Protein AF-A0A920ALH4-F1 (afdb_monomer_lite)

pLDDT: mean 78.63, std 17.2, range [32.0, 95.88]

Secondary structure (DSSP, 8-state):
-------TTTTT-TTS-TT----EEESSGGG--TTEEEE--B-SS-BGGGGHHHHHHTT-SEEEES-TT---SSS-EEE-S-HHHHHHHHHHHHHHHHT--

Structure (mmCIF, N/CA/C/O backbone):
data_AF-A0A920ALH4-F1
#
_entry.id   AF-A0A920ALH4-F1
#
loop_
_atom_site.group_PDB
_atom_site.id
_atom_site.type_symbol
_atom_site.label_atom_id
_atom_site.label_alt_id
_atom_site.label_comp_id
_atom_site.label_asym_id
_atom_site.label_entity_id
_atom_site.label_seq_id
_atom_site.pdbx_PDB_ins_code
_atom_site.Cartn_x
_atom_site.Cartn_y
_atom_site.Cartn_z
_atom_site.occupancy
_atom_site.B_iso_or_equiv
_atom_site.auth_seq_id
_atom_site.auth_comp_id
_atom_site.auth_asym_id
_atom_site.auth_atom_id
_atom_site.pdbx_PDB_model_num
ATOM 1 N N . MET A 1 1 ? -13.194 25.155 16.470 1.00 36.00 1 MET A N 1
ATOM 2 C CA . MET A 1 1 ? -11.992 24.573 15.829 1.00 36.00 1 MET A CA 1
ATOM 3 C C . MET A 1 1 ? -12.455 23.623 14.735 1.00 36.00 1 MET A C 1
ATOM 5 O O . MET A 1 1 ? -13.151 22.667 15.050 1.00 36.00 1 MET A O 1
ATOM 9 N N . ARG A 1 2 ? -12.168 23.906 13.457 1.00 32.16 2 ARG A N 1
ATOM 10 C CA . ARG A 1 2 ? -12.461 22.967 12.360 1.00 32.16 2 ARG A CA 1
ATOM 11 C C . ARG A 1 2 ? -11.504 21.783 12.509 1.00 32.16 2 ARG A C 1
ATOM 13 O O . ARG A 1 2 ? -10.303 21.970 12.343 1.00 32.16 2 ARG A O 1
ATOM 20 N N . LYS A 1 3 ? -12.011 20.590 12.838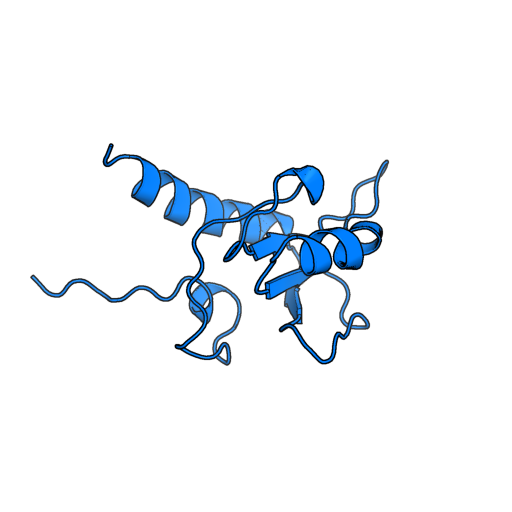 1.00 32.00 3 LYS A N 1
ATOM 21 C CA . LYS A 1 3 ? -11.274 19.359 12.532 1.00 32.00 3 LYS A CA 1
ATOM 22 C C . LYS A 1 3 ? -11.151 19.341 11.013 1.00 32.00 3 LYS A C 1
ATOM 24 O O . LYS A 1 3 ? -12.159 19.216 10.324 1.00 32.00 3 LYS A O 1
ATOM 29 N N . VAL A 1 4 ? -9.951 19.587 10.500 1.00 41.56 4 VAL A N 1
ATOM 30 C CA . VAL A 1 4 ? -9.661 19.345 9.089 1.00 41.56 4 VAL A CA 1
ATOM 31 C C . VAL A 1 4 ? -9.834 17.840 8.926 1.00 41.56 4 VAL A C 1
ATOM 33 O O . VAL A 1 4 ? -9.096 17.079 9.548 1.00 41.56 4 VAL A O 1
ATOM 36 N N . HIS A 1 5 ? -10.884 17.415 8.226 1.00 45.75 5 HIS A N 1
ATOM 37 C CA . HIS A 1 5 ? -11.051 16.015 7.861 1.00 45.75 5 HIS A CA 1
ATOM 38 C C . HIS A 1 5 ? -9.918 15.728 6.875 1.00 45.75 5 HIS A C 1
ATOM 40 O O . HIS A 1 5 ? -9.953 16.182 5.735 1.00 45.75 5 HIS A O 1
ATOM 46 N N . TYR A 1 6 ? -8.830 15.160 7.385 1.00 52.22 6 TYR A N 1
ATOM 47 C CA . TYR A 1 6 ? -7.645 14.855 6.602 1.00 52.22 6 TYR A CA 1
ATOM 48 C C . TYR A 1 6 ? -7.856 13.459 6.043 1.00 52.22 6 TYR A C 1
ATOM 50 O O . TYR A 1 6 ? -7.793 12.493 6.798 1.00 52.22 6 TYR A O 1
ATOM 58 N N . ASP A 1 7 ? -8.152 13.372 4.752 1.00 60.34 7 ASP A N 1
ATOM 59 C CA . ASP A 1 7 ? -8.165 12.097 4.051 1.00 60.34 7 ASP A CA 1
ATOM 60 C C . ASP A 1 7 ? -6.706 11.719 3.732 1.00 60.34 7 ASP A C 1
ATOM 62 O O . ASP A 1 7 ? -6.047 12.417 2.948 1.00 60.34 7 ASP A O 1
ATOM 66 N N . PRO A 1 8 ? -6.148 10.663 4.354 1.00 60.47 8 PRO A N 1
ATOM 67 C CA . PRO A 1 8 ? -4.763 10.279 4.131 1.00 60.47 8 PRO A CA 1
ATOM 68 C C . PRO A 1 8 ? -4.514 9.803 2.697 1.00 60.47 8 PRO A C 1
ATOM 70 O O . PRO A 1 8 ? -3.364 9.814 2.265 1.00 60.47 8 PRO A O 1
ATOM 73 N N . LEU A 1 9 ? -5.552 9.414 1.947 1.00 63.44 9 LEU A N 1
ATOM 74 C CA . LEU A 1 9 ? -5.422 8.996 0.554 1.00 63.44 9 LEU A CA 1
ATOM 75 C C . LEU A 1 9 ? -5.281 10.166 -0.409 1.00 63.44 9 LEU A C 1
ATOM 77 O O . LEU A 1 9 ? -4.460 10.072 -1.318 1.00 63.44 9 LEU A O 1
ATOM 81 N N . LYS A 1 10 ? -5.960 11.292 -0.162 1.00 63.59 10 LYS A N 1
ATOM 82 C CA . LYS A 1 10 ? -5.779 12.521 -0.959 1.00 63.59 10 LYS A CA 1
ATOM 83 C C . LYS A 1 10 ? -4.358 13.072 -0.916 1.00 63.59 10 LYS A C 1
ATOM 85 O O . LYS A 1 10 ? -3.933 13.772 -1.824 1.00 63.59 10 LYS A O 1
ATOM 90 N N . LEU A 1 11 ? -3.589 12.735 0.118 1.00 62.22 11 LEU A N 1
ATOM 91 C CA . LEU A 1 11 ? -2.165 13.070 0.190 1.00 62.22 11 LEU A CA 1
ATOM 92 C C . LEU A 1 11 ? -1.299 12.259 -0.775 1.00 62.22 11 LEU A C 1
ATOM 94 O O . LEU A 1 11 ? -0.155 12.645 -1.020 1.00 62.22 11 LEU A O 1
ATOM 98 N N . ILE A 1 12 ? -1.785 11.109 -1.236 1.00 65.25 12 ILE A N 1
ATOM 99 C CA . ILE A 1 12 ? -1.049 10.143 -2.057 1.00 65.25 12 ILE A CA 1
ATOM 100 C C . ILE A 1 12 ? -1.568 10.168 -3.495 1.00 65.25 12 ILE A C 1
ATOM 102 O O . ILE A 1 12 ? -0.768 10.063 -4.421 1.00 65.25 12 ILE A O 1
ATOM 106 N N . ASP A 1 13 ? -2.874 10.347 -3.669 1.00 65.25 13 ASP A N 1
ATOM 107 C CA . ASP A 1 13 ? -3.535 10.478 -4.957 1.00 65.25 13 ASP A CA 1
ATOM 108 C C . ASP A 1 13 ? -4.730 11.438 -4.831 1.00 65.25 13 ASP A C 1
ATOM 110 O O . ASP A 1 13 ? -5.708 11.142 -4.145 1.00 65.25 13 ASP A O 1
ATOM 114 N N . ASP A 1 14 ? -4.666 12.593 -5.502 1.00 62.06 14 ASP A N 1
ATOM 115 C CA . ASP A 1 14 ? -5.728 13.613 -5.491 1.00 62.06 14 ASP A CA 1
ATOM 116 C C . ASP A 1 14 ? -7.078 13.113 -6.051 1.00 62.06 14 ASP A C 1
ATOM 118 O O . ASP A 1 14 ? -8.099 13.783 -5.888 1.00 62.06 14 ASP A O 1
ATOM 122 N N . LYS A 1 15 ? -7.103 11.955 -6.728 1.00 59.78 15 LYS A N 1
ATOM 123 C CA . LYS A 1 15 ? -8.312 11.311 -7.264 1.00 59.78 15 LYS A CA 1
ATOM 124 C C . LYS A 1 15 ? -8.799 10.142 -6.412 1.00 59.78 15 LYS A C 1
ATOM 126 O O . LYS A 1 15 ? -9.758 9.478 -6.811 1.00 59.78 15 LYS A O 1
ATOM 131 N N . ALA A 1 16 ? -8.154 9.858 -5.283 1.00 61.91 16 ALA A N 1
ATOM 132 C CA . ALA A 1 16 ? -8.638 8.831 -4.381 1.00 61.91 16 ALA A CA 1
ATOM 133 C C . ALA A 1 16 ? -10.033 9.193 -3.851 1.00 61.91 16 ALA A C 1
ATOM 135 O O . ALA A 1 16 ? -10.325 10.350 -3.547 1.00 61.91 16 ALA A O 1
ATOM 136 N N . ASN A 1 17 ? -10.904 8.187 -3.799 1.00 59.44 17 ASN A N 1
ATOM 137 C CA . ASN A 1 17 ? -12.297 8.363 -3.418 1.00 59.44 17 ASN A CA 1
ATOM 138 C C . ASN A 1 17 ? -12.403 8.640 -1.907 1.00 59.44 17 ASN A C 1
ATOM 140 O O . ASN A 1 17 ? -11.808 7.899 -1.124 1.00 59.44 17 ASN A O 1
ATOM 144 N N . ASP A 1 18 ? -13.195 9.646 -1.513 1.00 58.59 18 ASP A N 1
ATOM 145 C CA . ASP A 1 18 ? -13.370 10.091 -0.113 1.00 58.59 18 ASP A CA 1
ATOM 146 C C . ASP A 1 18 ? -13.942 8.993 0.822 1.00 58.59 18 ASP A C 1
ATOM 148 O O . ASP A 1 18 ? -13.950 9.149 2.042 1.00 58.59 18 ASP A O 1
ATOM 152 N N . ASP A 1 19 ? -14.424 7.873 0.271 1.00 64.12 19 ASP A N 1
ATOM 153 C CA . ASP A 1 19 ? -15.009 6.755 1.025 1.00 64.12 19 ASP A CA 1
ATOM 154 C C . ASP A 1 19 ? -13.981 5.753 1.581 1.00 64.12 19 ASP A C 1
ATOM 156 O O . ASP A 1 19 ? -14.340 4.856 2.351 1.00 64.12 19 ASP A O 1
ATOM 160 N N . ILE A 1 20 ? -12.706 5.847 1.192 1.00 68.38 20 ILE A N 1
ATOM 161 C CA . ILE A 1 20 ? -11.703 4.879 1.645 1.00 68.38 20 ILE A CA 1
ATOM 162 C C . ILE A 1 20 ? -11.113 5.337 2.980 1.00 68.38 20 ILE A C 1
ATOM 164 O O . ILE A 1 20 ? -10.226 6.184 3.054 1.00 68.38 20 ILE A O 1
ATOM 168 N N . ASN A 1 21 ? -11.575 4.715 4.060 1.00 71.94 21 ASN A N 1
ATOM 169 C CA . ASN A 1 21 ? -11.048 4.977 5.391 1.00 71.94 21 ASN A CA 1
ATOM 170 C C . ASN A 1 21 ? -9.713 4.244 5.612 1.00 71.94 21 ASN A C 1
ATOM 172 O O . ASN A 1 21 ? -9.693 3.027 5.820 1.00 71.94 21 ASN A O 1
ATOM 176 N N . LEU A 1 22 ? -8.600 4.982 5.583 1.00 83.38 22 LEU A N 1
ATOM 177 C CA . LEU A 1 22 ? -7.286 4.442 5.930 1.00 83.38 22 LEU A CA 1
ATOM 178 C C . LEU A 1 22 ? -7.062 4.427 7.445 1.00 83.38 22 LEU A C 1
ATOM 180 O O . LEU A 1 22 ? -6.924 5.472 8.076 1.00 83.38 22 LEU A O 1
ATOM 184 N N . SER A 1 23 ? -6.925 3.229 8.009 1.00 83.94 23 SER A N 1
ATOM 185 C CA . SER A 1 23 ? -6.655 3.002 9.435 1.00 83.94 23 SER A CA 1
ATOM 186 C C . SER A 1 23 ? -5.165 2.878 9.767 1.00 83.94 23 SER A C 1
ATOM 188 O O . SER A 1 23 ? -4.773 3.030 10.923 1.00 83.94 23 SER A O 1
ATOM 190 N N . GLY A 1 24 ? -4.317 2.617 8.769 1.00 87.44 24 GLY A N 1
ATOM 191 C CA . GLY A 1 24 ? -2.889 2.396 8.977 1.00 87.44 24 GLY A CA 1
ATOM 192 C C . GLY A 1 24 ? -2.110 2.202 7.681 1.00 87.44 24 GLY A C 1
ATOM 193 O O . GLY A 1 24 ? -2.673 2.186 6.587 1.00 87.44 24 GLY A O 1
ATOM 194 N N . VAL A 1 25 ? -0.791 2.054 7.810 1.00 89.81 25 VAL A N 1
ATOM 195 C CA . VAL A 1 25 ? 0.133 1.851 6.686 1.00 89.81 25 VAL A CA 1
ATOM 196 C C . VAL A 1 25 ? 1.117 0.753 7.048 1.00 89.81 25 VAL A C 1
ATOM 198 O O . VAL A 1 25 ? 1.737 0.819 8.107 1.00 89.81 25 VAL A O 1
ATOM 201 N N . GLN A 1 26 ? 1.291 -0.224 6.161 1.00 92.12 26 GLN A N 1
ATOM 202 C CA . GLN A 1 26 ? 2.207 -1.343 6.363 1.00 92.12 26 GLN A CA 1
ATOM 203 C C . GLN A 1 26 ? 3.069 -1.589 5.128 1.00 92.12 26 GLN A C 1
ATOM 205 O O . GLN A 1 26 ? 2.613 -1.486 3.994 1.00 92.12 26 GLN A O 1
ATOM 210 N N . THR A 1 27 ? 4.322 -1.973 5.350 1.00 91.62 27 THR A N 1
ATOM 211 C CA . THR A 1 27 ? 5.240 -2.463 4.302 1.00 91.62 27 THR A CA 1
ATOM 212 C C . THR A 1 27 ? 5.408 -3.975 4.324 1.00 91.62 27 THR A C 1
ATOM 214 O O . THR A 1 27 ? 5.938 -4.559 3.385 1.00 91.62 27 THR A O 1
ATOM 217 N N . ASN A 1 28 ? 4.981 -4.617 5.411 1.00 91.12 28 ASN A N 1
ATOM 218 C CA . ASN A 1 28 ? 4.995 -6.059 5.565 1.00 91.12 28 ASN A CA 1
ATOM 219 C C . ASN A 1 28 ? 3.565 -6.564 5.390 1.00 91.12 28 ASN A C 1
ATOM 221 O O . ASN A 1 28 ? 2.714 -6.311 6.244 1.00 91.12 28 ASN A O 1
ATOM 225 N N . SER A 1 29 ? 3.313 -7.296 4.307 1.00 93.06 29 SER A N 1
ATOM 226 C CA . SER A 1 29 ? 2.002 -7.876 3.996 1.00 93.06 29 SER A CA 1
ATOM 227 C C . SER A 1 29 ? 1.482 -8.769 5.124 1.00 93.06 29 SER A C 1
ATOM 229 O O . SER A 1 29 ? 0.277 -8.901 5.312 1.00 93.06 29 SER A O 1
ATOM 231 N N . LYS A 1 30 ? 2.375 -9.324 5.957 1.00 92.44 30 LYS A N 1
ATOM 232 C CA . LYS A 1 30 ? 2.007 -10.134 7.125 1.00 92.44 30 LYS A CA 1
ATOM 233 C C . LYS A 1 30 ? 1.341 -9.362 8.254 1.00 92.44 30 LYS A C 1
ATOM 235 O O . LYS A 1 30 ? 0.647 -9.987 9.044 1.00 92.44 30 LYS A O 1
ATOM 240 N N . MET A 1 31 ? 1.538 -8.050 8.300 1.00 92.25 31 MET A N 1
ATOM 241 C CA . MET A 1 31 ? 1.005 -7.160 9.332 1.00 92.25 31 MET A CA 1
ATOM 242 C C . MET A 1 31 ? -0.204 -6.354 8.842 1.00 92.25 31 MET A C 1
ATOM 244 O O . MET A 1 31 ? -0.657 -5.462 9.552 1.00 92.25 31 MET A O 1
ATOM 248 N N . ILE A 1 32 ? -0.679 -6.608 7.616 1.00 94.25 32 ILE A N 1
ATOM 249 C CA . ILE A 1 32 ? -1.852 -5.927 7.067 1.00 94.25 32 ILE A CA 1
ATOM 250 C C . ILE A 1 32 ? -3.097 -6.319 7.853 1.00 94.25 32 ILE A C 1
ATOM 252 O O . ILE A 1 32 ? -3.368 -7.502 8.061 1.00 94.25 32 ILE A O 1
ATOM 256 N N . GLU A 1 33 ? -3.866 -5.297 8.208 1.00 92.19 33 GLU A N 1
ATOM 257 C CA . GLU A 1 33 ? -5.220 -5.392 8.730 1.00 92.19 33 GLU A CA 1
ATOM 258 C C . GLU A 1 33 ? -6.200 -4.665 7.798 1.00 92.19 33 GLU A C 1
ATOM 260 O O . GLU A 1 33 ? -5.811 -3.839 6.963 1.00 92.19 33 GLU A O 1
ATOM 265 N N . ASN A 1 34 ? -7.495 -4.946 7.967 1.00 91.19 34 ASN A N 1
ATOM 266 C CA . ASN A 1 34 ? -8.556 -4.267 7.229 1.00 91.19 34 ASN A CA 1
ATOM 267 C C . ASN A 1 34 ? -8.437 -2.738 7.356 1.00 91.19 34 ASN A C 1
ATOM 269 O O . ASN A 1 34 ? -8.363 -2.185 8.457 1.00 91.19 34 ASN A O 1
ATOM 273 N N . GLY A 1 35 ? -8.456 -2.051 6.212 1.00 88.19 35 GLY A N 1
ATOM 274 C CA . GLY A 1 35 ? -8.335 -0.591 6.155 1.00 88.19 35 GLY A CA 1
ATOM 275 C C . GLY A 1 35 ? -6.896 -0.083 6.064 1.00 88.19 35 GLY A C 1
ATOM 276 O O . GLY A 1 35 ? -6.682 1.126 6.050 1.00 88.19 35 GLY A O 1
ATOM 277 N N . ASN A 1 36 ? -5.888 -0.956 5.995 1.00 91.75 36 ASN A N 1
ATOM 278 C CA . ASN A 1 36 ? -4.507 -0.515 5.817 1.00 91.75 36 ASN A CA 1
ATOM 279 C C . ASN A 1 36 ? -4.165 -0.192 4.352 1.00 91.75 36 ASN A C 1
ATOM 281 O O . ASN A 1 36 ? -4.657 -0.815 3.410 1.00 91.75 36 ASN A O 1
ATOM 285 N N . LEU A 1 37 ? -3.233 0.744 4.175 1.00 91.62 37 LEU A N 1
ATOM 286 C CA . LEU A 1 37 ? -2.465 0.921 2.946 1.00 91.62 37 LEU A CA 1
ATOM 287 C C . LEU A 1 37 ? -1.281 -0.044 2.966 1.00 91.62 37 LEU A C 1
ATOM 289 O O . LEU A 1 37 ? -0.477 -0.012 3.902 1.00 91.62 37 LEU A O 1
ATOM 293 N N . PHE A 1 38 ? -1.112 -0.832 1.909 1.00 93.88 38 PHE A N 1
ATOM 294 C CA . PHE A 1 38 ? 0.132 -1.567 1.704 1.00 93.88 38 PHE A CA 1
ATOM 295 C C . PHE A 1 38 ? 1.103 -0.752 0.851 1.00 93.88 38 PHE A C 1
ATOM 297 O O . PHE A 1 38 ? 0.749 -0.298 -0.235 1.00 93.88 38 PHE A O 1
ATOM 304 N N . VAL A 1 39 ? 2.339 -0.578 1.316 1.00 93.06 39 VAL A N 1
ATOM 305 C CA . VAL A 1 39 ? 3.404 0.086 0.554 1.00 93.06 39 VAL A CA 1
ATOM 306 C C . VAL A 1 39 ? 4.380 -0.964 0.038 1.00 93.06 39 VAL A C 1
ATOM 308 O O . VAL A 1 39 ? 5.229 -1.459 0.782 1.00 93.06 39 VAL A O 1
ATOM 311 N N . ALA A 1 40 ? 4.278 -1.265 -1.254 1.00 92.88 40 ALA A N 1
ATOM 312 C CA . ALA A 1 40 ? 5.199 -2.135 -1.965 1.00 92.88 40 ALA A CA 1
ATOM 313 C C . ALA A 1 40 ? 6.536 -1.403 -2.163 1.00 92.88 40 ALA A C 1
ATOM 315 O O . ALA A 1 40 ? 6.680 -0.533 -3.025 1.00 92.88 40 ALA A O 1
ATOM 316 N N . ILE A 1 41 ? 7.513 -1.720 -1.310 1.00 88.38 41 ILE A N 1
ATOM 317 C CA . ILE A 1 41 ? 8.882 -1.207 -1.416 1.00 88.38 41 ILE A CA 1
ATOM 318 C C . ILE A 1 41 ? 9.763 -2.285 -2.027 1.00 88.38 41 ILE A C 1
ATOM 320 O O . ILE A 1 41 ? 9.935 -3.356 -1.448 1.00 88.38 41 ILE A O 1
ATOM 324 N N . ASN A 1 42 ? 10.399 -1.956 -3.146 1.00 83.31 42 ASN A N 1
ATOM 325 C CA . ASN A 1 42 ? 11.353 -2.847 -3.789 1.00 83.31 42 ASN A CA 1
ATOM 326 C C . ASN A 1 42 ? 12.729 -2.620 -3.155 1.00 83.31 42 ASN A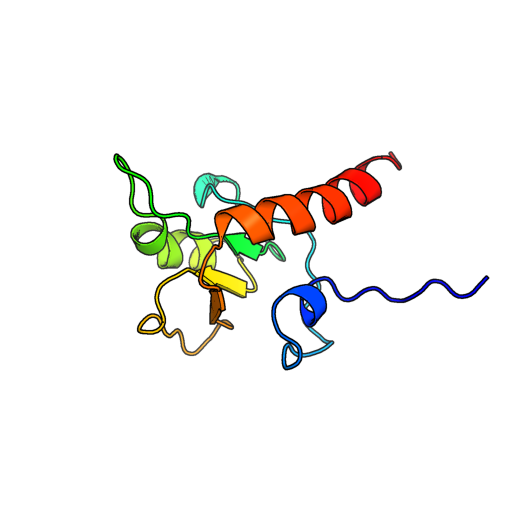 C 1
ATOM 328 O O . ASN A 1 42 ? 13.227 -1.491 -3.093 1.00 83.31 42 ASN A O 1
ATOM 332 N N . GLY A 1 43 ? 13.324 -3.682 -2.620 1.00 72.81 43 GLY A N 1
ATOM 333 C CA . GLY A 1 43 ? 14.670 -3.676 -2.057 1.00 72.81 43 GLY A CA 1
ATOM 334 C C . GLY A 1 43 ? 15.532 -4.771 -2.675 1.00 72.81 43 GLY A C 1
ATOM 335 O O . GLY A 1 43 ? 15.040 -5.627 -3.398 1.00 72.81 43 GLY A O 1
ATOM 336 N N . ASN A 1 44 ? 16.827 -4.771 -2.356 1.00 69.44 44 ASN A N 1
ATOM 337 C CA . ASN A 1 44 ? 17.779 -5.722 -2.942 1.00 69.44 44 ASN A CA 1
ATOM 338 C C . ASN A 1 44 ? 17.448 -7.197 -2.667 1.00 69.44 44 ASN A C 1
ATOM 340 O O . ASN A 1 44 ? 17.788 -8.044 -3.482 1.00 69.44 44 ASN A O 1
ATOM 344 N N . ASN A 1 45 ? 16.824 -7.498 -1.524 1.00 72.50 45 ASN A N 1
ATOM 345 C CA . ASN A 1 45 ? 16.560 -8.877 -1.105 1.00 72.50 45 ASN A CA 1
ATOM 346 C C . ASN A 1 45 ? 15.112 -9.314 -1.348 1.00 72.50 45 ASN A C 1
ATOM 348 O O . ASN A 1 45 ? 14.882 -10.493 -1.579 1.00 72.50 45 ASN A O 1
ATOM 352 N N . HIS A 1 46 ? 14.147 -8.392 -1.285 1.00 76.50 46 HIS A N 1
ATOM 353 C CA . HIS A 1 46 ? 12.724 -8.687 -1.452 1.00 76.50 46 HIS A CA 1
ATOM 354 C C . HIS A 1 46 ? 12.066 -7.618 -2.325 1.00 76.50 46 HIS A C 1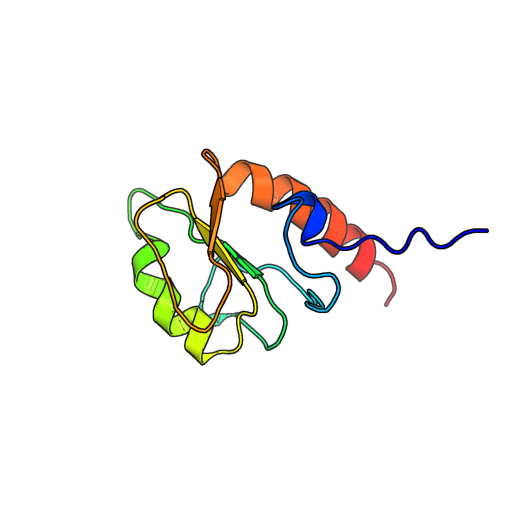
ATOM 356 O O . HIS A 1 46 ? 12.261 -6.417 -2.105 1.00 76.50 46 HIS A O 1
ATOM 362 N N . ASN A 1 47 ? 11.255 -8.068 -3.278 1.00 85.50 47 ASN A N 1
ATOM 363 C CA . ASN A 1 47 ? 10.412 -7.216 -4.096 1.00 85.50 47 ASN A CA 1
ATOM 364 C C . ASN A 1 47 ? 9.042 -7.073 -3.417 1.00 85.50 47 ASN A C 1
ATOM 366 O O . ASN A 1 47 ? 8.330 -8.057 -3.237 1.00 85.50 47 ASN A O 1
ATOM 370 N N . GLY A 1 48 ? 8.683 -5.861 -2.985 1.00 85.00 48 GLY A N 1
ATOM 371 C CA . GLY A 1 48 ? 7.418 -5.613 -2.287 1.00 85.00 48 GLY A CA 1
ATOM 372 C C . GLY A 1 48 ? 6.193 -5.901 -3.157 1.00 85.00 48 GLY A C 1
ATOM 373 O O . GLY A 1 48 ? 5.124 -6.208 -2.634 1.00 85.00 48 GLY A O 1
ATOM 374 N N . GLU A 1 49 ? 6.360 -5.839 -4.478 1.00 91.12 49 GLU A N 1
ATOM 375 C CA . GLU A 1 49 ? 5.312 -6.115 -5.461 1.00 91.12 49 GLU A CA 1
ATOM 376 C C . GLU A 1 49 ? 4.836 -7.570 -5.431 1.00 91.12 49 GLU A C 1
ATOM 378 O O . GLU A 1 49 ? 3.645 -7.823 -5.616 1.00 91.12 49 GLU A O 1
ATOM 383 N N . ASP A 1 50 ? 5.725 -8.508 -5.092 1.00 93.12 50 ASP A N 1
ATOM 384 C CA . ASP A 1 50 ? 5.411 -9.940 -5.008 1.00 93.12 50 ASP A CA 1
ATOM 385 C C . ASP A 1 50 ? 4.379 -10.239 -3.903 1.00 93.12 50 ASP A C 1
ATOM 387 O O . ASP A 1 50 ? 3.698 -11.263 -3.925 1.00 93.12 50 ASP A O 1
ATOM 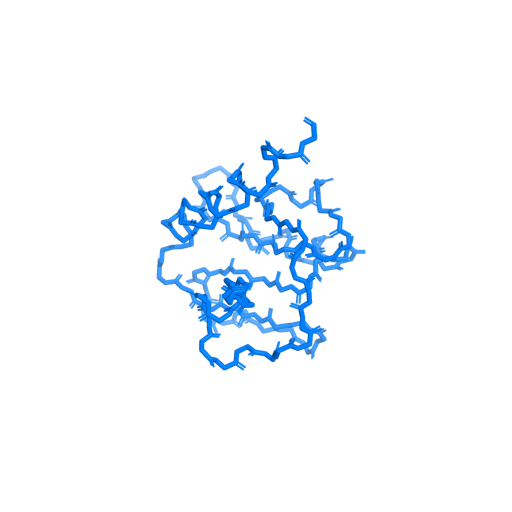391 N N . TYR A 1 51 ? 4.234 -9.329 -2.935 1.00 94.31 51 TYR A N 1
ATOM 392 C CA . TYR A 1 51 ? 3.356 -9.481 -1.775 1.00 94.31 51 TYR A CA 1
ATOM 393 C C . TYR A 1 51 ? 2.039 -8.711 -1.893 1.00 94.31 51 TYR A C 1
ATOM 395 O O . TYR A 1 51 ? 1.246 -8.707 -0.949 1.00 94.31 51 TYR A O 1
ATOM 403 N N . ILE A 1 52 ? 1.783 -8.066 -3.034 1.00 93.88 52 ILE A N 1
ATOM 404 C CA . ILE A 1 52 ? 0.560 -7.281 -3.238 1.00 93.88 52 ILE A CA 1
ATOM 405 C C . ILE A 1 52 ? -0.677 -8.163 -3.088 1.00 93.88 52 ILE A C 1
ATOM 407 O O . ILE A 1 52 ? -1.598 -7.789 -2.372 1.00 93.88 52 ILE A O 1
ATOM 411 N N . ASP A 1 53 ? -0.689 -9.350 -3.694 1.00 94.38 53 ASP A N 1
ATOM 412 C CA . ASP A 1 53 ? -1.832 -10.261 -3.586 1.00 94.38 53 ASP A CA 1
ATOM 413 C C . ASP A 1 53 ? -2.074 -10.741 -2.149 1.00 94.38 53 ASP A C 1
ATOM 415 O O . ASP A 1 53 ? -3.221 -10.821 -1.706 1.00 94.38 53 ASP A O 1
ATOM 419 N N . GLU A 1 54 ? -1.003 -10.975 -1.382 1.00 95.88 54 GLU A N 1
ATOM 420 C CA . GLU A 1 54 ? -1.115 -11.311 0.041 1.00 95.88 54 GLU A CA 1
ATOM 421 C C . GLU A 1 54 ? -1.722 -10.147 0.842 1.00 95.88 54 GLU A C 1
ATOM 423 O O . GLU A 1 54 ? -2.598 -10.360 1.680 1.00 95.88 54 GLU A O 1
ATOM 428 N N . ALA A 1 55 ? -1.279 -8.916 0.577 1.00 94.94 55 ALA A N 1
ATOM 429 C CA . ALA A 1 55 ? -1.792 -7.725 1.243 1.00 94.94 55 ALA A CA 1
ATOM 430 C C . ALA A 1 55 ? -3.273 -7.474 0.918 1.00 94.94 55 ALA A C 1
ATOM 432 O O . ALA A 1 55 ? -4.064 -7.208 1.823 1.00 94.94 55 ALA A O 1
ATOM 433 N N . VAL A 1 56 ? -3.670 -7.615 -0.350 1.00 94.00 56 VAL A N 1
ATOM 434 C CA . VAL A 1 56 ? -5.076 -7.502 -0.771 1.00 94.00 56 VAL A CA 1
ATOM 435 C C . VAL A 1 56 ? -5.934 -8.546 -0.060 1.00 94.00 56 VAL A C 1
ATOM 437 O O . VAL A 1 56 ? -6.959 -8.199 0.522 1.00 94.00 56 VAL A O 1
ATOM 440 N N . GLY A 1 57 ? -5.492 -9.808 -0.028 1.00 94.31 57 GLY A N 1
ATOM 441 C CA . GLY A 1 57 ? -6.224 -10.888 0.640 1.00 94.31 57 GLY A CA 1
ATOM 442 C C . GLY A 1 57 ? -6.409 -10.690 2.150 1.00 94.31 57 GLY A C 1
ATOM 443 O O . GLY A 1 57 ? -7.325 -11.266 2.733 1.00 94.31 57 GLY A O 1
ATOM 444 N N . LYS A 1 58 ? -5.572 -9.863 2.784 1.00 94.81 58 LYS A N 1
ATOM 445 C CA . LYS A 1 58 ? -5.644 -9.531 4.217 1.00 94.81 58 LYS A CA 1
ATOM 446 C C . LYS A 1 58 ? -6.434 -8.263 4.531 1.00 94.81 58 LYS A C 1
ATOM 448 O O . LYS A 1 58 ? -6.593 -7.940 5.705 1.00 94.81 58 LYS A O 1
ATOM 453 N N . GLY A 1 59 ? -6.936 -7.566 3.512 1.00 91.44 59 GLY A N 1
ATOM 454 C CA . GLY A 1 59 ? -7.776 -6.388 3.709 1.00 91.44 59 GLY A CA 1
ATOM 455 C C . GLY A 1 59 ? -7.085 -5.050 3.492 1.00 91.44 59 GLY A C 1
ATOM 456 O O . GLY A 1 59 ? -7.579 -4.026 3.975 1.00 91.44 59 GLY A O 1
ATOM 457 N N . ALA A 1 60 ? -5.964 -5.029 2.763 1.00 93.19 60 ALA A N 1
ATOM 458 C CA . ALA A 1 60 ? -5.466 -3.769 2.233 1.00 93.19 60 ALA A CA 1
ATOM 459 C C . ALA A 1 60 ? -6.577 -3.097 1.409 1.00 93.19 60 ALA A C 1
ATOM 461 O O . ALA A 1 60 ? -7.248 -3.751 0.613 1.00 93.19 60 ALA A O 1
ATOM 462 N N . VAL A 1 61 ? -6.766 -1.792 1.600 1.00 92.50 61 VAL A N 1
ATOM 463 C CA . VAL A 1 61 ? -7.776 -0.997 0.870 1.00 92.50 61 VAL A CA 1
ATOM 464 C C . VAL A 1 61 ? -7.169 -0.152 -0.243 1.00 92.50 61 VAL A C 1
ATOM 466 O O . VAL A 1 61 ? -7.884 0.361 -1.096 1.00 92.50 61 VAL A O 1
ATOM 469 N N . ALA A 1 62 ? -5.844 -0.029 -0.252 1.00 91.31 62 ALA A N 1
ATOM 470 C CA . ALA A 1 62 ? -5.072 0.567 -1.327 1.00 91.31 62 ALA A CA 1
ATOM 471 C C . ALA A 1 62 ? -3.657 -0.021 -1.346 1.00 91.31 62 ALA A C 1
ATOM 473 O O . ALA A 1 62 ? -3.150 -0.494 -0.320 1.00 91.31 62 ALA A O 1
ATOM 474 N N . ILE A 1 63 ? -3.004 0.059 -2.503 1.00 92.69 63 ILE A N 1
ATOM 475 C CA . ILE A 1 63 ? -1.599 -0.315 -2.686 1.00 92.69 63 ILE A CA 1
ATOM 476 C C . ILE A 1 63 ? -0.823 0.901 -3.179 1.00 92.69 63 ILE A C 1
ATOM 478 O O . ILE A 1 63 ? -1.250 1.558 -4.122 1.00 92.69 63 ILE A O 1
ATOM 482 N N . LEU A 1 64 ? 0.341 1.173 -2.597 1.00 92.12 64 LEU A N 1
ATOM 483 C CA . LEU A 1 64 ? 1.297 2.159 -3.089 1.00 92.12 64 LEU A CA 1
ATOM 484 C C . LEU A 1 64 ? 2.520 1.444 -3.666 1.00 92.12 64 LEU A C 1
ATOM 486 O O . LEU A 1 64 ? 3.172 0.683 -2.955 1.00 92.12 64 LEU A O 1
ATOM 490 N N . THR A 1 65 ? 2.857 1.707 -4.927 1.00 92.56 65 THR A N 1
ATOM 491 C CA . THR A 1 65 ? 3.972 1.051 -5.629 1.00 92.56 65 THR A CA 1
ATOM 492 C C . THR A 1 65 ? 4.740 2.015 -6.539 1.00 92.56 65 THR A C 1
ATOM 494 O O . THR A 1 65 ? 4.225 3.050 -6.962 1.00 92.56 65 THR A O 1
ATOM 497 N N . SER A 1 66 ? 5.992 1.672 -6.851 1.00 91.25 66 SER A N 1
ATOM 498 C CA . SER A 1 66 ? 6.818 2.333 -7.872 1.00 91.25 66 SER A CA 1
ATOM 499 C C . SER A 1 66 ? 6.678 1.724 -9.265 1.00 91.25 66 SER A C 1
ATOM 501 O O . SER A 1 66 ? 7.404 2.125 -10.172 1.00 91.25 66 SER A O 1
ATOM 503 N N . ASN A 1 67 ? 5.765 0.776 -9.463 1.00 89.69 67 ASN A N 1
ATOM 504 C CA . ASN A 1 67 ? 5.540 0.139 -10.754 1.00 89.69 67 ASN A CA 1
ATOM 505 C C . ASN A 1 67 ? 4.180 0.540 -11.341 1.00 89.69 67 ASN A C 1
ATOM 507 O O . ASN A 1 67 ? 3.126 0.246 -10.781 1.00 89.69 67 ASN A O 1
ATOM 511 N N . LYS A 1 68 ? 4.213 1.230 -12.489 1.00 87.19 68 LYS A N 1
ATOM 512 C CA . LYS A 1 68 ? 3.017 1.722 -13.201 1.00 87.19 68 LYS A CA 1
ATOM 513 C C . LYS A 1 68 ? 2.218 0.617 -13.889 1.00 87.19 68 LYS A C 1
ATOM 515 O O . LYS A 1 68 ? 1.087 0.861 -14.304 1.00 87.19 68 LYS A O 1
ATOM 520 N N . GLU A 1 69 ? 2.817 -0.553 -14.081 1.00 89.00 69 GLU A N 1
ATOM 521 C CA . GLU A 1 69 ? 2.205 -1.662 -14.813 1.00 89.00 69 GLU A CA 1
ATOM 522 C C . GLU A 1 69 ? 1.275 -2.488 -13.922 1.00 89.00 69 GLU A C 1
ATOM 524 O O . GLU A 1 69 ? 0.388 -3.180 -14.423 1.00 89.00 69 GLU A O 1
ATOM 529 N N . ILE A 1 70 ? 1.419 -2.366 -12.600 1.00 87.31 70 ILE A N 1
ATOM 530 C CA . ILE A 1 70 ? 0.565 -3.060 -11.645 1.00 87.31 70 ILE A CA 1
ATOM 531 C C . ILE A 1 70 ? -0.829 -2.447 -11.657 1.00 87.31 70 ILE A C 1
ATOM 533 O O . ILE A 1 70 ? -1.022 -1.259 -11.399 1.00 87.31 70 ILE A O 1
ATOM 537 N N . LYS A 1 71 ? -1.818 -3.297 -11.924 1.00 87.44 71 LYS A N 1
ATOM 538 C CA . LYS A 1 71 ? -3.239 -2.966 -11.873 1.00 87.44 71 LYS A CA 1
ATOM 539 C C . LYS A 1 71 ? -3.990 -4.098 -11.186 1.00 87.44 71 LYS A C 1
ATOM 541 O O . LYS A 1 71 ? -3.669 -5.270 -11.379 1.00 87.44 71 LYS A O 1
ATOM 546 N N . LYS A 1 72 ? -4.997 -3.742 -10.395 1.00 85.62 72 LYS A N 1
ATOM 547 C CA . LYS A 1 72 ? -5.943 -4.674 -9.778 1.00 85.62 72 LYS A CA 1
ATOM 548 C C . LYS A 1 72 ? -7.345 -4.104 -9.955 1.00 85.62 72 LYS A C 1
ATOM 550 O O . LYS A 1 72 ? -7.533 -2.901 -9.828 1.00 85.62 72 LYS A O 1
ATOM 555 N N . GLU A 1 73 ? -8.311 -4.959 -10.272 1.00 80.19 73 GLU A N 1
ATOM 556 C CA . GLU A 1 73 ? -9.679 -4.512 -10.573 1.00 80.19 73 GLU A CA 1
ATOM 557 C C . GLU A 1 73 ? -10.448 -4.069 -9.321 1.00 80.19 73 GLU A C 1
ATOM 559 O O . GLU A 1 73 ? -11.274 -3.167 -9.394 1.00 80.19 73 GLU A O 1
ATOM 564 N N . ASN A 1 74 ? -10.135 -4.659 -8.163 1.00 83.81 74 ASN A N 1
ATOM 565 C CA . ASN A 1 74 ? -10.942 -4.516 -6.944 1.00 83.81 74 ASN A CA 1
ATOM 566 C C . ASN A 1 74 ? -10.323 -3.603 -5.880 1.00 83.81 74 ASN A C 1
ATOM 568 O O . ASN A 1 74 ? -10.884 -3.458 -4.798 1.00 83.81 74 ASN A O 1
ATOM 572 N N . ILE A 1 75 ? -9.150 -3.030 -6.146 1.00 87.31 75 ILE A N 1
ATOM 573 C CA . ILE A 1 75 ? -8.436 -2.198 -5.180 1.00 87.31 75 ILE A CA 1
ATOM 574 C C . ILE A 1 75 ? -7.632 -1.119 -5.913 1.00 87.31 75 ILE A C 1
ATOM 576 O O . ILE A 1 75 ? -6.979 -1.421 -6.916 1.00 87.31 75 ILE A O 1
ATOM 580 N N . PRO A 1 76 ? -7.650 0.138 -5.440 1.00 89.06 76 PRO A N 1
ATOM 581 C CA . PRO A 1 76 ? -6.844 1.193 -6.029 1.00 89.06 76 PRO A CA 1
ATOM 582 C C . PRO A 1 76 ? -5.348 0.895 -5.897 1.00 89.06 76 PRO A C 1
ATOM 584 O O . PRO A 1 76 ? -4.836 0.578 -4.819 1.00 89.06 76 PRO A O 1
ATOM 587 N N . ILE A 1 77 ? -4.648 1.049 -7.020 1.00 89.81 77 ILE A N 1
ATOM 588 C CA . ILE A 1 77 ? -3.190 1.017 -7.098 1.00 89.81 77 ILE A CA 1
ATOM 589 C C . ILE A 1 77 ? -2.704 2.442 -7.337 1.00 89.81 77 ILE A C 1
ATOM 591 O O . ILE A 1 77 ? -3.042 3.062 -8.344 1.00 89.81 77 ILE A O 1
ATOM 595 N N . ILE A 1 78 ? -1.897 2.946 -6.413 1.00 89.62 78 ILE A N 1
ATOM 596 C CA . ILE A 1 78 ? -1.338 4.288 -6.439 1.00 89.62 78 ILE A CA 1
ATOM 597 C C . ILE A 1 78 ? 0.123 4.182 -6.846 1.00 89.62 78 ILE A C 1
ATOM 599 O O . ILE A 1 78 ? 0.922 3.487 -6.212 1.00 89.62 78 ILE A O 1
ATOM 603 N N . PHE A 1 79 ? 0.480 4.887 -7.912 1.00 89.31 79 PHE A N 1
ATOM 604 C CA . PHE A 1 79 ? 1.856 4.957 -8.370 1.00 89.31 79 PHE A CA 1
ATOM 605 C C . PHE A 1 79 ? 2.579 6.147 -7.736 1.00 89.31 79 PHE A C 1
ATOM 607 O O . PHE A 1 79 ? 2.122 7.285 -7.826 1.00 89.31 79 PHE A O 1
ATOM 614 N N . HIS A 1 80 ? 3.773 5.908 -7.199 1.00 89.19 80 HIS A N 1
ATOM 615 C CA . HIS A 1 80 ? 4.693 6.974 -6.820 1.00 89.19 80 HIS A CA 1
ATOM 616 C C . HIS A 1 80 ? 6.130 6.591 -7.163 1.00 89.19 80 HIS A C 1
ATOM 618 O O . HIS A 1 80 ? 6.567 5.480 -6.879 1.00 89.19 80 HIS A O 1
ATOM 624 N N . GLN A 1 81 ? 6.903 7.529 -7.717 1.00 87.00 81 GLN A N 1
ATOM 625 C CA . GLN A 1 81 ? 8.299 7.269 -8.107 1.00 87.00 81 GLN A CA 1
ATOM 626 C C . GLN A 1 81 ? 9.176 6.839 -6.923 1.00 87.00 81 GLN A C 1
ATOM 628 O O . GLN A 1 81 ? 10.154 6.122 -7.103 1.00 87.00 81 GLN A O 1
ATOM 633 N N . ASN A 1 82 ? 8.823 7.272 -5.710 1.00 87.38 82 ASN A N 1
ATOM 634 C CA . ASN A 1 82 ? 9.548 6.926 -4.494 1.00 87.38 82 ASN A CA 1
ATOM 635 C C . ASN A 1 82 ? 8.586 6.524 -3.354 1.00 87.38 82 ASN A C 1
ATOM 637 O O . ASN A 1 82 ? 8.240 7.365 -2.517 1.00 87.38 82 ASN A O 1
ATOM 641 N N . PRO A 1 83 ? 8.115 5.263 -3.308 1.00 86.94 83 PRO A N 1
ATOM 642 C CA . PRO A 1 83 ? 7.173 4.781 -2.292 1.00 86.94 83 PRO A CA 1
ATOM 643 C C . PRO A 1 83 ? 7.733 4.893 -0.871 1.00 86.94 83 PRO A C 1
ATOM 645 O O . PRO A 1 83 ? 7.000 5.170 0.074 1.00 86.94 83 PRO A O 1
ATOM 648 N N . ARG A 1 84 ? 9.057 4.756 -0.717 1.00 86.38 84 ARG A N 1
ATOM 649 C CA . ARG A 1 84 ? 9.754 4.881 0.571 1.00 86.38 84 ARG A CA 1
ATOM 650 C C . ARG A 1 84 ? 9.665 6.294 1.147 1.00 86.38 84 ARG A C 1
ATOM 652 O O . ARG A 1 84 ? 9.451 6.451 2.347 1.00 86.38 84 ARG A O 1
ATOM 659 N N . GLN A 1 85 ? 9.822 7.318 0.308 1.00 87.00 85 GLN A N 1
ATOM 660 C CA . GLN A 1 85 ? 9.655 8.707 0.742 1.00 87.00 85 GLN A CA 1
ATOM 661 C C . GLN A 1 85 ? 8.222 8.948 1.213 1.00 87.00 85 GLN A C 1
ATOM 663 O O . GLN A 1 85 ? 8.008 9.518 2.282 1.00 87.00 85 GLN A O 1
ATOM 668 N N . LYS A 1 86 ? 7.248 8.444 0.453 1.00 86.38 86 LYS A N 1
ATOM 669 C CA . LYS A 1 86 ? 5.840 8.632 0.778 1.00 86.38 86 LYS A CA 1
ATOM 670 C C . LYS A 1 86 ? 5.428 7.902 2.049 1.00 86.38 86 LYS A C 1
ATOM 672 O O . LYS A 1 86 ? 4.727 8.476 2.874 1.00 86.38 86 LYS A O 1
ATOM 677 N N . LEU A 1 87 ? 5.952 6.698 2.270 1.00 85.75 87 LEU A N 1
ATOM 678 C CA . LEU A 1 87 ? 5.836 6.019 3.555 1.00 85.75 87 LEU A CA 1
ATOM 679 C C . LEU A 1 87 ? 6.332 6.911 4.696 1.00 85.75 87 LEU A C 1
ATOM 681 O O . LEU A 1 87 ? 5.640 7.032 5.695 1.00 85.75 87 LEU A O 1
ATOM 685 N N . SER A 1 88 ? 7.485 7.572 4.555 1.00 85.50 88 SER A N 1
ATOM 686 C CA . SER A 1 88 ? 7.996 8.455 5.612 1.00 85.50 88 SER A CA 1
ATOM 687 C C . SER A 1 88 ? 7.062 9.632 5.915 1.00 85.50 88 SER A C 1
ATOM 689 O O . SER A 1 88 ? 6.974 10.041 7.074 1.00 85.50 88 SER A O 1
ATOM 691 N N . GLU A 1 89 ? 6.386 10.187 4.910 1.00 84.62 89 GLU A N 1
ATOM 692 C CA . GLU A 1 89 ? 5.375 11.235 5.094 1.00 84.62 89 GLU A CA 1
ATOM 693 C C . GLU A 1 89 ?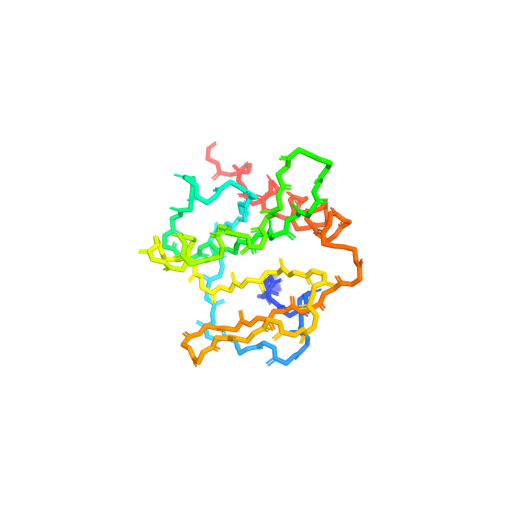 4.134 10.688 5.803 1.00 84.62 89 GLU A C 1
ATOM 695 O O . GLU A 1 89 ? 3.684 11.259 6.796 1.00 84.62 89 GLU A O 1
ATOM 700 N N . LEU A 1 90 ? 3.629 9.543 5.344 1.00 82.50 90 LEU A N 1
ATOM 701 C CA . LEU A 1 90 ? 2.446 8.902 5.907 1.00 82.50 90 LEU A CA 1
ATOM 702 C C . LEU A 1 90 ? 2.682 8.435 7.342 1.00 82.50 90 LEU A C 1
ATOM 704 O O . LEU A 1 90 ? 1.870 8.715 8.216 1.00 82.50 90 LEU A O 1
ATOM 708 N N . SER A 1 91 ? 3.820 7.804 7.632 1.00 80.25 91 SER A N 1
ATOM 709 C CA . SER A 1 91 ? 4.169 7.365 8.984 1.00 80.25 91 SER A CA 1
ATOM 710 C C . SER A 1 91 ? 4.180 8.521 9.977 1.00 80.25 91 SER A C 1
ATOM 712 O O . SER A 1 91 ? 3.779 8.319 11.115 1.00 80.25 91 SER A O 1
ATOM 714 N N . LYS A 1 92 ? 4.575 9.739 9.577 1.00 79.19 92 LYS A N 1
ATOM 715 C CA . LYS A 1 92 ? 4.472 10.912 10.463 1.00 79.19 92 LYS A CA 1
ATOM 716 C C . LYS A 1 92 ? 3.019 11.210 10.815 1.00 79.19 92 LYS A C 1
ATOM 718 O O . LYS A 1 92 ? 2.727 11.476 11.974 1.00 79.19 92 LYS A O 1
ATOM 723 N N . LEU A 1 93 ? 2.118 11.139 9.841 1.00 71.75 93 LEU A N 1
ATOM 724 C CA . LEU A 1 93 ? 0.695 11.402 10.046 1.00 71.75 93 LEU A CA 1
ATOM 725 C C . LEU A 1 93 ? 0.056 10.332 10.937 1.00 71.75 93 LEU A C 1
ATOM 727 O O . LEU A 1 93 ? -0.550 10.679 11.947 1.00 71.75 93 LEU A O 1
ATOM 731 N N . PHE A 1 94 ? 0.271 9.049 10.636 1.00 72.75 94 PHE A N 1
ATOM 732 C CA . PHE A 1 94 ? -0.284 7.942 11.423 1.00 72.75 94 PHE A CA 1
ATOM 733 C C . PHE A 1 94 ? 0.335 7.845 12.825 1.00 72.75 94 PHE A C 1
ATOM 735 O O . PHE A 1 94 ? -0.388 7.666 13.800 1.00 72.75 94 PHE A O 1
ATOM 742 N N . PHE A 1 95 ? 1.645 8.066 12.978 1.00 66.38 95 PHE A N 1
ATOM 743 C CA . PHE A 1 95 ? 2.289 8.076 14.297 1.00 66.38 95 PHE A CA 1
ATOM 744 C C . PHE A 1 95 ? 1.811 9.239 15.178 1.00 66.38 95 PHE A C 1
ATOM 746 O O . PHE A 1 95 ? 1.672 9.080 16.391 1.00 66.38 95 PHE A O 1
ATOM 753 N N . LEU A 1 96 ? 1.526 10.407 14.588 1.00 55.44 96 LEU A N 1
ATOM 754 C CA . LEU A 1 96 ? 0.920 11.526 15.315 1.00 55.44 96 LEU A CA 1
ATOM 755 C C . LEU A 1 96 ? -0.528 11.226 15.739 1.00 55.44 96 LEU A C 1
ATOM 757 O O . LEU A 1 96 ? -0.958 11.731 16.774 1.00 55.44 96 LEU A O 1
ATOM 761 N N . GLN A 1 97 ? -1.259 10.390 14.992 1.00 50.81 97 GLN A N 1
ATOM 762 C CA . GLN A 1 97 ? -2.609 9.947 15.364 1.00 50.81 97 GLN A CA 1
ATOM 763 C C . GLN A 1 97 ? -2.604 8.869 16.465 1.00 50.81 97 GLN A C 1
ATOM 765 O O . GLN A 1 97 ? -3.454 8.912 17.349 1.00 50.81 97 GLN A O 1
ATOM 770 N N . THR A 1 98 ? -1.614 7.967 16.486 1.00 47.53 98 THR A N 1
ATOM 771 C CA . THR A 1 98 ? -1.459 6.909 17.512 1.00 47.53 98 THR A CA 1
ATOM 772 C C . THR A 1 98 ? -1.014 7.429 18.890 1.00 47.53 98 THR A C 1
ATOM 774 O O . THR A 1 98 ? -1.094 6.700 19.872 1.00 47.53 98 THR A O 1
ATOM 777 N N . ARG A 1 99 ? -0.598 8.697 19.029 1.00 39.56 99 ARG A N 1
ATOM 778 C CA . ARG A 1 99 ? -0.228 9.293 20.334 1.00 39.56 99 ARG A CA 1
ATOM 779 C C . ARG A 1 99 ? -1.410 9.712 21.231 1.00 39.56 99 ARG A C 1
ATOM 781 O O . ARG A 1 99 ? -1.190 10.419 22.210 1.00 39.56 99 ARG A O 1
ATOM 788 N N . GLN A 1 100 ? -2.639 9.294 20.932 1.00 36.88 100 GLN A N 1
ATOM 789 C CA . GLN A 1 100 ? -3.797 9.485 21.816 1.00 36.88 100 GLN A CA 1
ATOM 790 C C . GLN A 1 100 ? -4.412 8.147 22.231 1.00 36.88 100 GLN A C 1
ATOM 792 O O . GLN A 1 100 ? -5.555 7.848 21.889 1.00 36.88 100 GLN A O 1
ATOM 797 N N . ILE A 1 101 ? -3.637 7.354 22.970 1.00 33.44 101 ILE A N 1
ATOM 798 C CA . ILE A 1 101 ? -4.150 6.274 23.820 1.00 33.44 101 ILE A CA 1
ATOM 799 C C . ILE A 1 101 ? -3.378 6.276 25.132 1.00 33.44 101 ILE A C 1
ATOM 801 O O . ILE A 1 101 ? -2.139 6.451 25.068 1.00 33.44 101 ILE A O 1
#

Radius of gyration: 13.26 Å; chains: 1; bounding box: 33×36×39 Å

Sequence (101 aa):
MRKVHYDPLKLIDDKANDDINLSGVQTNSKMIENGNLFVAINGNNHNGEDYIDEAV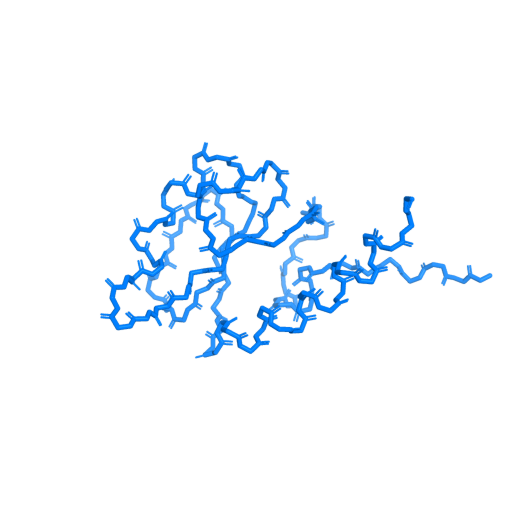GKGAVAILTSNKEIKKENIPIIFHQNPRQKLSELSKLFFLQTRQI

Foldseek 3Di:
DDPPPDDLVCVQPVPDDPPQQALEEDQDLVPAAASYEHEQDCDPPDGSVVCPVSNVVRHHQEYEYCDPVDDDPRHHYGHDVCSPVSCVVSCVVNVVVVVPD